Protein AF-I8U2F5-F1 (afdb_monomer_lite)

Foldseek 3Di:
DPPLLVVLLVVVLVPDDLVVSCVVSVHDSVVSVVSCVVVVRDHPPVPDDDDPPPPPPPDDDDDDDDDDDDDDDDPDQPPLRVQLVVVCVVPVDNVVSCVVSPVDDPPDPPPPPDD

InterPro domains:
  IPR005335 Terminase small subunit [PF03592] (77-107)
  IPR038713 Terminase small subunit, N-terminal DNA-binding domain, HTH motif superfamily [G3DSA:1.10.10.1400] (73-115)

Radius of gyration: 26.96 Å; chains: 1; bounding box: 53×47×71 Å

pLDDT: mean 72.1, std 19.77, range [28.98, 95.56]

Sequence (115 aa):
MAQKHEITQRDYILGMPYKEIAAKYAVSVETVKSWRKRHGCSRDKTTKKGAPIALLRQQKGCTPKTKGEPEVPEEELSDQELLFCHYYVGRWNATQAAFKAGYASRGNKASARYR

Organism: NCBI:txid1192197

Structure (mmCIF, N/CA/C/O backbone):
data_AF-I8U2F5-F1
#
_entry.id   AF-I8U2F5-F1
#
loop_
_atom_site.group_PDB
_atom_site.id
_atom_site.type_symbol
_atom_site.label_atom_id
_atom_site.label_alt_id
_atom_site.label_comp_id
_atom_site.label_asym_id
_atom_site.label_entity_id
_atom_site.label_seq_id
_atom_site.pdbx_PDB_ins_code
_atom_site.Cartn_x
_atom_site.Cartn_y
_atom_site.Cartn_z
_atom_site.occupancy
_atom_site.B_iso_or_equiv
_atom_site.auth_seq_id
_atom_site.auth_comp_id
_atom_site.auth_asym_id
_atom_site.auth_atom_id
_atom_site.pdbx_PDB_model_num
ATOM 1 N N . MET A 1 1 ? -18.764 23.257 22.186 1.00 48.72 1 MET A N 1
ATOM 2 C CA . MET A 1 1 ? -18.640 21.784 22.233 1.00 48.72 1 MET A CA 1
ATOM 3 C C . MET A 1 1 ? -17.509 21.394 21.295 1.00 48.72 1 MET A C 1
ATOM 5 O O . MET A 1 1 ? -17.697 21.500 20.092 1.00 48.72 1 MET A O 1
ATOM 9 N N . ALA A 1 2 ? -16.324 21.046 21.805 1.00 54.69 2 ALA A N 1
ATOM 10 C CA . ALA A 1 2 ? -15.272 20.514 20.936 1.00 54.69 2 ALA A CA 1
ATOM 11 C C . ALA A 1 2 ? -15.773 19.194 20.341 1.00 54.69 2 ALA A C 1
ATOM 13 O O . ALA A 1 2 ? -16.311 18.348 21.065 1.00 54.69 2 ALA A O 1
ATOM 14 N N . GLN A 1 3 ? -15.669 19.039 19.026 1.00 75.75 3 GLN A N 1
ATOM 15 C CA . GLN A 1 3 ? -16.183 17.852 18.365 1.00 75.75 3 GLN A CA 1
ATOM 16 C C . GLN A 1 3 ? -15.407 16.632 18.873 1.00 75.75 3 GLN A C 1
ATOM 18 O O . GLN A 1 3 ? -14.176 16.647 18.915 1.00 75.75 3 GLN A O 1
ATOM 23 N N . LYS A 1 4 ? -16.109 15.557 19.259 1.00 76.81 4 LYS A N 1
ATOM 24 C CA . LYS A 1 4 ? -15.500 14.344 19.852 1.00 76.81 4 LYS A CA 1
ATOM 25 C C . LYS A 1 4 ? -14.317 13.807 19.026 1.00 76.81 4 LYS A C 1
ATOM 27 O O . LYS A 1 4 ? -13.379 13.246 19.590 1.00 76.81 4 LYS A O 1
ATOM 32 N N . HIS A 1 5 ? -14.322 14.031 17.709 1.00 74.12 5 HIS A N 1
ATOM 33 C CA . HIS A 1 5 ? -13.241 13.629 16.810 1.00 74.12 5 HIS A CA 1
ATOM 34 C C . HIS A 1 5 ? -11.906 14.351 17.068 1.00 74.12 5 HIS A C 1
ATOM 36 O O . HIS A 1 5 ? -10.866 13.717 16.932 1.00 74.12 5 HIS A O 1
ATOM 42 N N . GLU A 1 6 ? -11.894 15.628 17.466 1.00 78.38 6 GLU A N 1
ATOM 43 C CA . GLU A 1 6 ? -10.653 16.403 17.666 1.00 78.38 6 GLU A CA 1
ATOM 44 C C . GLU A 1 6 ? -9.868 15.891 18.874 1.00 78.38 6 GLU A C 1
ATOM 46 O O . GLU A 1 6 ? -8.652 15.715 18.823 1.00 78.38 6 GLU A O 1
ATOM 51 N N . ILE A 1 7 ? -10.582 15.591 19.958 1.00 81.88 7 ILE A N 1
ATOM 52 C CA . ILE A 1 7 ? -9.986 15.088 21.197 1.00 81.88 7 ILE A CA 1
ATOM 53 C C . ILE A 1 7 ? -9.453 13.663 20.978 1.00 81.88 7 ILE A C 1
ATOM 55 O O . ILE A 1 7 ? -8.330 13.344 21.359 1.00 81.88 7 ILE A O 1
ATOM 59 N N . THR A 1 8 ? -10.217 12.846 20.247 1.00 84.44 8 THR A N 1
ATOM 60 C CA . THR A 1 8 ? -9.819 11.490 19.838 1.00 84.44 8 THR A CA 1
ATOM 61 C C . THR A 1 8 ? -8.532 11.501 19.003 1.00 84.44 8 THR A C 1
ATOM 63 O O . THR A 1 8 ? -7.675 10.634 19.161 1.00 84.44 8 THR A O 1
ATOM 66 N N . GLN A 1 9 ? -8.379 12.475 18.101 1.00 83.75 9 GLN A N 1
ATOM 67 C CA . GLN A 1 9 ? -7.183 12.607 17.268 1.00 83.75 9 GLN A CA 1
ATOM 68 C C . GLN A 1 9 ? -5.953 12.990 18.088 1.00 83.75 9 GLN A C 1
ATOM 70 O O . GLN A 1 9 ? -4.893 12.407 17.871 1.00 83.75 9 GLN A O 1
ATOM 75 N N . ARG A 1 10 ? -6.096 13.906 19.054 1.00 84.75 10 ARG A N 1
ATOM 76 C CA . ARG A 1 10 ? -5.012 14.272 19.980 1.00 84.75 10 ARG A CA 1
ATOM 77 C C . ARG A 1 10 ? -4.529 13.057 20.766 1.00 84.75 10 ARG A C 1
ATOM 79 O O . ARG A 1 10 ? -3.343 12.753 20.728 1.00 84.75 10 ARG A O 1
ATOM 86 N N . ASP A 1 11 ? -5.446 12.302 21.367 1.00 87.12 11 ASP A N 1
ATOM 87 C CA . ASP A 1 11 ? -5.113 11.075 22.103 1.00 87.12 11 ASP A CA 1
ATOM 88 C C . ASP A 1 11 ? -4.457 10.011 21.201 1.00 87.12 11 ASP A C 1
ATOM 90 O O . ASP A 1 11 ? -3.512 9.327 21.601 1.00 87.12 11 ASP A O 1
ATOM 94 N N . TYR A 1 12 ? -4.905 9.895 19.945 1.00 87.06 12 TYR A N 1
ATOM 95 C CA . TYR A 1 12 ? -4.285 8.998 18.970 1.00 87.06 12 TYR A CA 1
ATOM 96 C C . TYR A 1 12 ? -2.853 9.415 18.610 1.00 87.06 12 TYR A C 1
ATOM 98 O O . TYR A 1 12 ? -1.989 8.543 18.490 1.00 87.06 12 TYR A O 1
ATOM 106 N N . ILE A 1 13 ? -2.593 10.718 18.454 1.00 83.94 13 ILE A N 1
ATOM 107 C CA . ILE A 1 13 ? -1.255 11.274 18.189 1.00 83.94 13 ILE A CA 1
ATOM 108 C C . ILE A 1 13 ? -0.332 11.040 19.391 1.00 83.94 13 ILE A C 1
ATOM 110 O O . ILE A 1 13 ? 0.802 10.608 19.194 1.00 83.94 13 ILE A O 1
ATOM 114 N N . LEU A 1 14 ? -0.843 11.197 20.620 1.00 84.50 14 LEU A N 1
ATOM 115 C CA . LEU A 1 14 ? -0.138 10.871 21.871 1.00 84.50 14 LEU A CA 1
ATOM 116 C C . LEU A 1 14 ? 0.208 9.378 22.007 1.00 84.50 14 LEU A C 1
ATOM 118 O O . LEU A 1 14 ? 0.987 8.989 22.872 1.00 84.50 14 LEU A O 1
ATOM 122 N N . GLY A 1 15 ? -0.334 8.530 21.130 1.00 83.69 15 GLY A N 1
ATOM 123 C CA . GLY A 1 15 ? 0.052 7.133 21.009 1.00 83.69 15 GLY A CA 1
ATOM 124 C C . GLY A 1 15 ? -0.882 6.146 21.693 1.00 83.69 15 GLY A C 1
ATOM 125 O O . GLY A 1 15 ? -0.596 4.945 21.636 1.00 83.69 15 GLY A O 1
ATOM 126 N N . MET A 1 16 ? -2.006 6.611 22.249 1.00 87.38 16 MET A N 1
ATOM 127 C CA . MET A 1 16 ? -3.004 5.734 22.854 1.00 87.38 16 MET A CA 1
ATOM 128 C C . MET A 1 16 ? -3.553 4.720 21.832 1.00 87.38 16 MET A C 1
ATOM 130 O O . MET A 1 16 ? -3.787 5.051 20.658 1.00 87.38 16 MET A O 1
ATOM 134 N N . PRO A 1 17 ? -3.774 3.459 22.239 1.00 90.12 17 PRO A N 1
ATOM 135 C CA . PRO A 1 17 ? -4.404 2.467 21.386 1.00 90.12 17 PRO A CA 1
ATOM 136 C C . PRO A 1 17 ? -5.895 2.776 21.201 1.00 90.12 17 PRO A C 1
ATOM 138 O O . PRO A 1 17 ? -6.575 3.278 22.093 1.00 90.12 17 PRO A O 1
ATOM 141 N N . TYR A 1 18 ? -6.447 2.390 20.047 1.00 91.00 18 TYR A N 1
ATOM 142 C CA . TYR A 1 18 ? -7.847 2.674 19.706 1.00 91.00 18 TYR A CA 1
ATOM 143 C C . TYR A 1 18 ? -8.866 2.152 20.727 1.00 91.00 18 TYR A C 1
ATOM 145 O O . TYR A 1 18 ? -9.928 2.745 20.867 1.00 91.00 18 TYR A O 1
ATOM 153 N N . LYS A 1 19 ? -8.554 1.052 21.425 1.00 92.38 19 LYS A N 1
ATOM 154 C CA . LYS A 1 19 ? -9.442 0.442 22.426 1.00 92.38 19 LYS A CA 1
ATOM 155 C C . LYS A 1 19 ? -9.632 1.337 23.654 1.00 92.38 19 LYS A C 1
ATOM 157 O O . LYS A 1 19 ? -10.747 1.468 24.140 1.00 92.38 19 LYS A O 1
ATOM 162 N N . GLU A 1 20 ? -8.564 1.977 24.120 1.00 90.06 20 GLU A N 1
ATOM 163 C CA . GLU A 1 20 ? -8.606 2.861 25.291 1.00 90.06 20 GLU A CA 1
ATOM 164 C C . GLU A 1 20 ? -9.290 4.186 24.957 1.00 90.06 20 GLU A C 1
ATOM 166 O O . GLU A 1 20 ? -10.116 4.672 25.723 1.00 90.06 20 GLU A O 1
ATOM 171 N N . ILE A 1 21 ? -9.020 4.725 23.764 1.00 91.19 21 ILE A N 1
ATOM 172 C CA . ILE A 1 21 ? -9.701 5.923 23.260 1.00 91.19 21 ILE A CA 1
ATOM 173 C C . ILE A 1 21 ? -11.211 5.657 23.124 1.00 91.19 21 ILE A C 1
ATOM 175 O O . ILE A 1 21 ? -12.034 6.466 23.545 1.00 91.19 21 ILE A O 1
ATOM 179 N N . ALA A 1 22 ? -11.585 4.497 22.579 1.00 91.06 22 ALA A N 1
ATOM 180 C CA . ALA A 1 22 ? -12.974 4.061 22.466 1.00 91.06 22 ALA A CA 1
ATOM 181 C C . ALA A 1 22 ? -13.675 3.993 23.835 1.00 91.06 22 ALA A C 1
ATOM 183 O O . ALA A 1 22 ? -14.763 4.546 23.991 1.00 91.06 22 ALA A O 1
ATOM 184 N N . ALA A 1 23 ? -13.028 3.386 24.836 1.00 90.75 23 ALA A N 1
ATOM 185 C CA . ALA A 1 23 ? -13.560 3.294 26.195 1.00 90.75 23 ALA A CA 1
ATOM 186 C C . ALA A 1 23 ? -13.722 4.675 26.858 1.00 90.75 23 ALA A C 1
ATOM 188 O O . ALA A 1 23 ? -14.773 4.960 27.426 1.00 90.75 23 ALA A O 1
ATOM 189 N N . LYS A 1 24 ? -12.725 5.561 26.719 1.00 90.75 24 LYS A N 1
ATOM 190 C CA . LYS A 1 24 ? -12.718 6.912 27.310 1.00 90.75 24 LYS A CA 1
ATOM 191 C C . LYS A 1 24 ? -13.857 7.798 26.803 1.00 90.75 24 LYS A C 1
ATOM 193 O O . LYS A 1 24 ? -14.422 8.571 27.569 1.00 90.75 24 LYS A O 1
ATOM 198 N N . TYR A 1 25 ? -14.198 7.688 25.519 1.00 88.94 25 TYR A N 1
ATOM 199 C CA . TYR A 1 25 ? -15.241 8.509 24.893 1.00 88.94 25 TYR A CA 1
ATOM 200 C C . TYR A 1 25 ? -16.576 7.775 24.697 1.00 88.94 25 TYR A C 1
ATOM 202 O O . TYR A 1 25 ? -17.498 8.356 24.118 1.00 88.94 25 TYR A O 1
ATOM 210 N N . ALA A 1 26 ? -16.685 6.525 25.171 1.00 89.06 26 ALA A N 1
ATOM 211 C CA . ALA A 1 26 ? -17.826 5.630 24.961 1.00 89.06 26 ALA A CA 1
ATOM 212 C C . ALA A 1 26 ? -18.232 5.523 23.477 1.00 89.06 26 ALA A C 1
ATOM 214 O O . ALA A 1 26 ? -19.405 5.601 23.111 1.00 89.06 26 ALA A O 1
ATOM 215 N N . VAL A 1 27 ? -17.238 5.382 22.599 1.00 89.38 27 VAL A N 1
ATOM 216 C CA . VAL A 1 27 ? -17.428 5.266 21.150 1.00 89.38 27 VAL A CA 1
ATOM 217 C C . VAL A 1 27 ? -16.888 3.920 20.678 1.00 89.38 27 VAL A C 1
ATOM 219 O O . VAL A 1 27 ? -15.902 3.429 21.213 1.00 89.38 27 VAL A O 1
ATOM 222 N N . SER A 1 28 ? -17.488 3.324 19.645 1.00 90.25 28 SER A N 1
ATOM 223 C CA . SER A 1 28 ? -16.927 2.120 19.024 1.00 90.25 28 SER A CA 1
ATOM 224 C C . SER A 1 28 ? -15.527 2.363 18.439 1.00 90.25 28 SER A C 1
ATOM 226 O O . SER A 1 28 ? -15.204 3.451 17.943 1.00 90.25 28 SER A O 1
ATOM 228 N N . VAL A 1 29 ? -14.704 1.313 18.437 1.00 91.62 29 VAL A N 1
ATOM 229 C CA . VAL A 1 29 ? -13.373 1.326 17.813 1.00 91.62 29 VAL A CA 1
ATOM 230 C C . VAL A 1 29 ? -13.484 1.655 16.316 1.00 91.62 29 VAL A C 1
ATOM 232 O O . VAL A 1 29 ? -12.624 2.330 15.745 1.00 91.62 29 VAL A O 1
ATOM 235 N N . GLU A 1 30 ? -14.563 1.219 15.676 1.00 91.88 30 GLU A N 1
ATOM 236 C CA . GLU A 1 30 ? -14.889 1.440 14.268 1.00 91.88 30 GLU A CA 1
ATOM 237 C C . GLU A 1 30 ? -15.110 2.925 13.970 1.00 91.88 30 GLU A C 1
ATOM 239 O O . GLU A 1 30 ? -14.618 3.432 12.958 1.00 91.88 30 GLU A O 1
ATOM 244 N N . THR A 1 31 ? -15.750 3.662 14.878 1.00 91.06 31 THR A N 1
ATOM 245 C CA . THR A 1 31 ? -15.919 5.113 14.743 1.00 91.06 31 THR A CA 1
ATOM 246 C C . THR A 1 31 ? -14.576 5.837 14.828 1.00 91.06 31 THR A C 1
ATOM 248 O O . THR A 1 31 ? -14.298 6.709 14.005 1.00 91.06 31 THR A O 1
ATOM 251 N N . VAL A 1 32 ? -13.698 5.433 15.754 1.00 90.19 32 VAL A N 1
ATOM 252 C CA . VAL A 1 32 ? -12.345 6.005 15.883 1.00 90.19 32 VAL A CA 1
ATOM 253 C C . VAL A 1 32 ? -11.524 5.751 14.610 1.00 90.19 32 VAL A C 1
ATOM 255 O O . VAL A 1 32 ? -10.879 6.661 14.080 1.00 90.19 32 VAL A O 1
ATOM 258 N N . LYS A 1 33 ? -11.606 4.537 14.045 1.00 88.81 33 LYS A N 1
ATOM 259 C CA . LYS A 1 33 ? -10.991 4.194 12.748 1.00 88.81 33 LYS A CA 1
ATOM 260 C C . LYS A 1 33 ? -11.560 5.039 11.598 1.00 88.81 33 LYS A C 1
ATOM 262 O O . LYS A 1 33 ? -10.797 5.475 10.732 1.00 88.81 33 LYS A O 1
ATOM 267 N N . SER A 1 34 ? -12.873 5.276 11.583 1.00 88.19 34 SER A N 1
ATOM 268 C CA . SER A 1 34 ? -13.557 6.106 10.581 1.00 88.19 34 SER A CA 1
ATOM 269 C C . SER A 1 34 ? -13.089 7.562 10.639 1.00 88.19 34 SER A C 1
ATOM 271 O O . SER A 1 34 ? -12.745 8.133 9.605 1.00 88.19 34 SER A O 1
ATOM 273 N N . TRP A 1 35 ? -12.966 8.145 11.836 1.00 88.69 35 TRP A N 1
ATOM 274 C CA . TRP A 1 35 ? -12.448 9.506 12.011 1.00 88.69 35 TRP A CA 1
ATOM 275 C C . TRP A 1 35 ? -10.999 9.645 11.553 1.00 88.69 35 TRP A C 1
ATOM 277 O O . TRP A 1 35 ? -10.686 10.584 10.822 1.00 88.69 35 TRP A O 1
ATOM 287 N N . ARG A 1 36 ? -10.131 8.679 11.881 1.00 86.94 36 ARG A N 1
ATOM 288 C CA . ARG A 1 36 ? -8.757 8.651 11.357 1.00 86.94 36 ARG A CA 1
ATOM 289 C C . ARG A 1 36 ? -8.737 8.652 9.827 1.00 86.94 36 ARG A C 1
ATOM 291 O O . ARG A 1 36 ? -7.949 9.371 9.226 1.00 86.94 36 ARG A O 1
ATOM 298 N N . LYS A 1 37 ? -9.593 7.838 9.197 1.00 84.94 37 LYS A N 1
ATOM 299 C CA . LYS A 1 37 ? -9.673 7.722 7.734 1.00 84.94 37 LYS A CA 1
ATOM 300 C C . LYS A 1 37 ? -10.148 9.022 7.078 1.00 84.94 37 LYS A C 1
ATOM 302 O O . LYS A 1 37 ? -9.603 9.393 6.048 1.00 84.94 37 LYS A O 1
ATOM 307 N N . ARG A 1 38 ? -11.146 9.695 7.659 1.00 85.38 38 ARG A N 1
ATOM 308 C CA . ARG A 1 38 ? -11.733 10.928 7.104 1.00 85.38 38 ARG A CA 1
ATOM 309 C C . ARG A 1 38 ? -10.826 12.148 7.257 1.00 85.38 38 ARG A C 1
ATOM 311 O O . ARG A 1 38 ? -10.755 12.954 6.344 1.00 85.38 38 ARG A O 1
ATOM 318 N N . HIS A 1 39 ? -10.134 12.270 8.387 1.00 81.38 39 HIS A N 1
ATOM 319 C CA . HIS A 1 39 ? -9.327 13.453 8.709 1.00 81.38 39 HIS A CA 1
ATOM 320 C C . HIS A 1 39 ? -7.822 13.254 8.489 1.00 81.38 39 HIS A C 1
ATOM 322 O O . HIS A 1 39 ? -7.029 14.094 8.897 1.00 81.38 39 HIS A O 1
ATOM 328 N N . GLY A 1 40 ? -7.409 12.140 7.876 1.00 71.88 40 GLY A N 1
ATOM 329 C CA . GLY A 1 40 ? -6.020 11.938 7.459 1.00 71.88 40 GLY A CA 1
ATOM 330 C C . GLY A 1 40 ? -4.991 11.910 8.595 1.00 71.88 40 GLY A C 1
ATOM 331 O O . GLY A 1 40 ? -3.811 12.116 8.335 1.00 71.88 40 GLY A O 1
ATOM 332 N N . CYS A 1 41 ? -5.391 11.647 9.846 1.00 68.56 41 CYS A N 1
ATOM 333 C CA . CYS A 1 41 ? -4.445 11.600 10.963 1.00 68.56 41 CYS A CA 1
ATOM 334 C C . CYS A 1 41 ? -3.507 10.392 10.838 1.00 68.56 41 CYS A C 1
ATOM 336 O O . CYS A 1 41 ? -3.878 9.252 11.149 1.00 68.56 41 CYS A O 1
ATOM 338 N N . SER A 1 42 ? -2.273 10.655 10.418 1.00 65.81 42 SER A N 1
ATOM 339 C CA . SER A 1 42 ? -1.159 9.720 10.529 1.00 65.81 42 SER A CA 1
ATOM 340 C C . SER A 1 42 ? -0.450 9.936 11.865 1.00 65.81 42 SER A C 1
ATOM 342 O O . SER A 1 42 ? -0.255 11.069 12.292 1.00 65.81 42 SER A O 1
ATOM 344 N N . ARG A 1 43 ? -0.083 8.842 12.534 1.00 74.25 43 ARG A N 1
ATOM 345 C CA . ARG A 1 43 ? 0.897 8.872 13.622 1.00 74.25 43 ARG A CA 1
ATOM 346 C C . ARG A 1 43 ? 2.168 8.281 13.049 1.00 74.25 43 ARG A C 1
ATOM 348 O O . ARG A 1 43 ? 2.103 7.164 12.528 1.00 74.25 43 ARG A O 1
ATOM 355 N N . ASP A 1 44 ? 3.284 8.989 13.165 1.00 62.62 44 ASP A N 1
ATOM 356 C CA . ASP A 1 44 ? 4.586 8.460 12.783 1.00 62.62 44 ASP A CA 1
ATOM 357 C C . ASP A 1 44 ? 4.872 7.209 13.613 1.00 62.62 44 ASP A C 1
ATOM 359 O O . ASP A 1 44 ? 5.120 7.246 14.817 1.00 62.62 44 ASP A O 1
ATOM 363 N N . LYS A 1 45 ? 4.765 6.045 12.968 1.00 59.50 45 LYS A N 1
ATOM 364 C CA . LYS A 1 45 ? 5.082 4.743 13.566 1.00 59.50 45 LYS A CA 1
ATOM 365 C C . LYS A 1 45 ? 6.590 4.492 13.514 1.00 59.50 45 LYS A C 1
ATOM 367 O O . LYS A 1 45 ? 7.017 3.379 13.221 1.00 59.50 45 LYS A O 1
ATOM 372 N N . THR A 1 46 ? 7.403 5.511 13.773 1.00 50.00 46 THR A N 1
ATOM 373 C CA . THR A 1 46 ? 8.868 5.446 13.664 1.00 50.00 46 THR A CA 1
ATOM 374 C C . THR A 1 46 ? 9.527 4.605 14.764 1.00 50.00 46 THR A C 1
ATOM 376 O O . THR A 1 46 ? 10.731 4.389 14.733 1.00 50.00 46 THR A O 1
ATOM 379 N N . THR A 1 47 ? 8.754 4.025 15.687 1.00 49.78 47 THR A N 1
ATOM 380 C CA . THR A 1 47 ? 9.259 3.175 16.781 1.00 49.78 47 THR A CA 1
ATOM 381 C C . THR A 1 47 ? 8.579 1.805 16.873 1.00 49.78 47 THR A C 1
ATOM 383 O O . THR A 1 47 ? 8.414 1.253 17.957 1.00 49.78 47 THR A O 1
ATOM 386 N N . LYS A 1 48 ? 8.201 1.193 15.743 1.00 50.62 48 LYS A N 1
ATOM 387 C CA . LYS A 1 48 ? 7.997 -0.267 15.691 1.00 50.62 48 LYS A CA 1
ATOM 388 C C . LYS A 1 48 ? 8.941 -0.889 14.666 1.00 50.62 48 LYS A C 1
ATOM 390 O O . LYS A 1 48 ? 8.550 -1.166 13.536 1.00 50.62 48 LYS A O 1
ATOM 395 N N . LYS A 1 49 ? 10.197 -1.107 15.075 1.00 49.94 49 LYS A N 1
ATOM 396 C CA . LYS A 1 49 ? 11.067 -2.104 14.434 1.00 49.94 49 LYS A CA 1
ATOM 397 C C . LYS A 1 49 ? 10.360 -3.459 14.542 1.00 49.94 49 LYS A C 1
ATOM 399 O O . LYS A 1 49 ? 10.029 -3.873 15.646 1.00 49.94 49 LYS A O 1
ATOM 404 N N . GLY A 1 50 ? 10.132 -4.130 13.417 1.00 48.81 50 GLY A N 1
ATOM 405 C CA . GLY A 1 50 ? 9.656 -5.516 13.405 1.00 48.81 50 GLY A CA 1
ATOM 406 C C . GLY A 1 50 ? 8.215 -5.694 12.938 1.00 48.81 50 GLY A C 1
ATOM 407 O O . GLY A 1 50 ? 7.337 -6.035 13.719 1.00 48.81 50 GLY A O 1
ATOM 408 N N . ALA A 1 51 ? 7.988 -5.500 11.643 1.00 47.69 51 ALA A N 1
ATOM 409 C CA . ALA A 1 51 ? 7.123 -6.369 10.848 1.00 47.69 51 ALA A CA 1
ATOM 410 C C . ALA A 1 51 ? 7.398 -6.044 9.375 1.00 47.69 51 ALA A C 1
ATOM 412 O O . ALA A 1 51 ? 7.069 -4.932 8.950 1.00 47.69 51 ALA A O 1
ATOM 413 N N . PRO A 1 52 ? 8.001 -6.944 8.575 1.00 44.34 52 PRO A N 1
ATOM 414 C CA . PRO A 1 52 ? 7.929 -6.777 7.136 1.00 44.34 52 PRO A CA 1
ATOM 415 C C . PRO A 1 52 ? 6.443 -6.837 6.784 1.00 44.34 52 PRO A C 1
ATOM 417 O O . PRO A 1 52 ? 5.772 -7.840 7.028 1.00 44.34 52 PRO A O 1
ATOM 420 N N . ILE A 1 53 ? 5.900 -5.736 6.266 1.00 48.78 53 ILE A N 1
ATOM 421 C CA . ILE A 1 53 ? 4.603 -5.767 5.602 1.00 48.78 53 ILE A CA 1
ATOM 422 C C . ILE A 1 53 ? 4.827 -6.657 4.385 1.00 48.78 53 ILE A C 1
ATOM 424 O O . ILE A 1 53 ? 5.334 -6.211 3.358 1.00 48.78 53 ILE A O 1
ATOM 428 N N . ALA A 1 54 ? 4.520 -7.942 4.544 1.00 46.31 54 ALA A N 1
ATOM 429 C CA . ALA A 1 54 ? 4.458 -8.904 3.468 1.00 46.31 54 ALA A CA 1
ATOM 430 C C . ALA A 1 54 ? 3.348 -8.454 2.514 1.00 46.31 54 ALA A C 1
ATOM 432 O O . ALA A 1 54 ? 2.196 -8.872 2.611 1.00 46.31 54 ALA A O 1
ATOM 433 N N . LEU A 1 55 ? 3.700 -7.579 1.575 1.00 46.59 55 LEU A N 1
ATOM 434 C CA . LEU A 1 55 ? 2.957 -7.370 0.342 1.00 46.59 55 LEU A CA 1
ATOM 435 C C . LEU A 1 55 ? 3.180 -8.594 -0.560 1.00 46.59 55 LEU A C 1
ATOM 437 O O . LEU A 1 55 ? 3.703 -8.481 -1.663 1.00 46.59 55 LEU A O 1
ATOM 441 N N . LEU A 1 56 ? 2.789 -9.785 -0.096 1.00 47.59 56 LEU A N 1
ATOM 442 C CA . LEU A 1 56 ? 2.681 -10.956 -0.957 1.00 47.59 56 LEU A CA 1
ATOM 443 C C . LEU A 1 56 ? 1.364 -10.836 -1.729 1.00 47.59 56 LEU A C 1
ATOM 445 O O . LEU A 1 56 ? 0.342 -11.416 -1.366 1.00 47.59 56 LEU A O 1
ATOM 449 N N . ARG A 1 57 ? 1.381 -10.060 -2.819 1.00 48.50 57 ARG A N 1
ATOM 450 C CA . ARG A 1 57 ? 0.437 -10.293 -3.917 1.00 48.50 57 ARG A CA 1
ATOM 451 C C . ARG A 1 57 ? 0.754 -11.688 -4.443 1.00 48.50 57 ARG A C 1
ATOM 453 O O . ARG A 1 57 ? 1.784 -11.878 -5.080 1.00 48.50 57 ARG A O 1
ATOM 460 N N . GLN A 1 58 ? -0.106 -12.659 -4.144 1.00 53.62 58 GLN A N 1
ATOM 461 C CA . GLN A 1 58 ? -0.048 -13.983 -4.754 1.00 53.62 58 GLN A CA 1
ATOM 462 C C . GLN A 1 58 ? -0.156 -13.814 -6.274 1.00 53.62 58 GLN A C 1
ATOM 464 O O . GLN A 1 58 ? -1.229 -13.525 -6.804 1.00 53.62 58 GLN A O 1
ATOM 469 N N . GLN A 1 59 ? 0.967 -13.945 -6.978 1.00 53.53 59 GLN A N 1
ATOM 470 C CA . GLN A 1 59 ? 0.970 -14.056 -8.428 1.00 53.53 59 GLN A CA 1
ATOM 471 C C . GLN A 1 59 ? 0.594 -15.497 -8.767 1.00 53.53 59 GLN A C 1
ATOM 473 O O . GLN A 1 59 ? 1.396 -16.420 -8.661 1.00 53.53 59 GLN A O 1
ATOM 478 N N . LYS A 1 60 ? -0.674 -15.694 -9.119 1.00 44.19 60 LYS A N 1
ATOM 479 C CA . LYS A 1 60 ? -1.139 -16.886 -9.825 1.00 44.19 60 LYS A CA 1
ATOM 480 C C . LYS A 1 60 ? -0.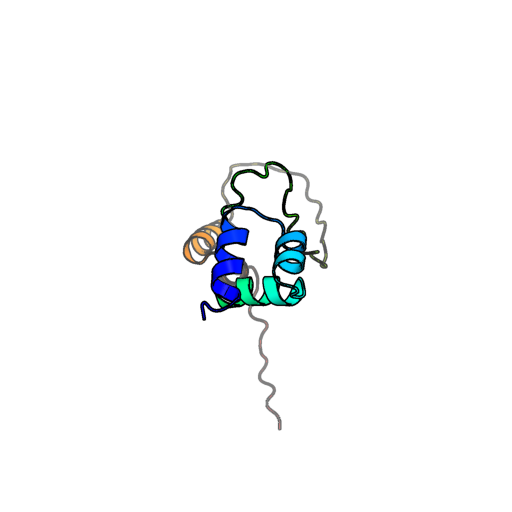741 -16.702 -11.290 1.00 44.19 60 LYS A C 1
ATOM 482 O O . LYS A 1 60 ? -1.303 -15.828 -11.941 1.00 44.19 60 LYS A O 1
ATOM 487 N N . GLY A 1 61 ? 0.200 -17.496 -11.803 1.00 35.97 61 GLY A N 1
ATOM 488 C CA . GLY A 1 61 ? 0.416 -17.560 -13.251 1.00 35.97 61 GLY A CA 1
ATOM 489 C C . GLY A 1 61 ? 1.801 -17.993 -13.718 1.00 35.97 61 GLY A C 1
ATOM 490 O O . GLY A 1 61 ? 2.653 -17.153 -13.950 1.00 35.97 61 GLY A O 1
ATOM 491 N N . CYS A 1 62 ? 1.936 -19.305 -13.921 1.00 28.98 62 CYS A N 1
ATOM 492 C CA . CYS A 1 62 ? 2.648 -19.968 -15.019 1.00 28.98 62 CYS A CA 1
ATOM 493 C C . CYS A 1 62 ? 4.139 -19.644 -15.265 1.00 28.98 62 CYS A C 1
ATOM 495 O O . CYS A 1 62 ? 4.508 -18.660 -15.895 1.00 28.98 62 CYS A O 1
ATOM 497 N N . THR A 1 63 ? 4.989 -20.592 -14.868 1.00 42.56 63 THR A N 1
ATOM 498 C CA . THR A 1 63 ? 6.312 -20.832 -15.459 1.00 42.56 63 THR A CA 1
ATOM 499 C C . THR A 1 63 ? 6.188 -21.269 -16.922 1.00 42.56 63 THR A C 1
ATOM 501 O O . THR A 1 63 ? 5.326 -22.098 -17.220 1.00 42.56 63 THR A O 1
ATOM 504 N N . PRO A 1 64 ? 7.184 -20.949 -17.755 1.00 43.81 64 PRO A N 1
ATOM 505 C CA . PRO A 1 64 ? 7.818 -22.008 -18.523 1.00 43.81 64 PRO A CA 1
ATOM 506 C C . PRO A 1 64 ? 9.286 -22.121 -18.121 1.00 43.81 64 PRO A C 1
ATOM 508 O O . PRO A 1 64 ? 10.057 -21.166 -18.157 1.00 43.81 64 PRO A O 1
ATOM 511 N N . LYS A 1 65 ? 9.665 -23.333 -17.719 1.00 40.53 65 LYS A N 1
ATOM 512 C CA . LYS A 1 65 ? 11.056 -23.758 -17.757 1.00 40.53 65 LYS A CA 1
ATOM 513 C C . LYS A 1 65 ? 11.418 -23.957 -19.227 1.00 40.53 65 LYS A C 1
ATOM 515 O O . LYS A 1 65 ? 10.896 -24.886 -19.834 1.00 40.53 65 LYS A O 1
ATOM 520 N N . THR A 1 66 ? 12.348 -23.171 -19.749 1.00 33.28 66 THR A N 1
ATOM 521 C CA . THR A 1 66 ? 13.194 -23.628 -20.854 1.00 33.28 66 THR A CA 1
ATOM 522 C C . THR A 1 66 ? 14.586 -23.813 -20.280 1.00 33.28 66 THR A C 1
ATOM 524 O O . THR A 1 66 ? 15.177 -22.882 -19.739 1.00 33.28 66 THR A O 1
ATOM 527 N N . LYS A 1 67 ? 15.051 -25.062 -20.302 1.00 40.62 67 LYS A N 1
ATOM 528 C CA . LYS A 1 67 ? 16.435 -25.420 -20.009 1.00 40.62 67 LYS A CA 1
ATOM 529 C C . LYS A 1 67 ? 17.276 -25.016 -21.221 1.00 40.62 67 LYS A C 1
ATOM 531 O O . LYS A 1 67 ? 16.968 -25.451 -22.325 1.00 40.62 67 LYS A O 1
ATOM 536 N N . GLY A 1 68 ? 18.313 -24.228 -20.988 1.00 32.59 68 GLY A N 1
ATOM 537 C CA . GLY A 1 68 ? 19.439 -24.022 -21.888 1.00 32.59 68 GLY A CA 1
ATOM 538 C C . GLY A 1 68 ? 20.648 -23.744 -21.005 1.00 32.59 68 GLY A C 1
ATOM 539 O O . GLY A 1 68 ? 20.645 -22.770 -20.260 1.00 32.59 68 GLY A O 1
ATOM 540 N N . GLU A 1 69 ? 21.579 -24.690 -20.982 1.00 35.66 69 GLU A N 1
ATOM 541 C CA . G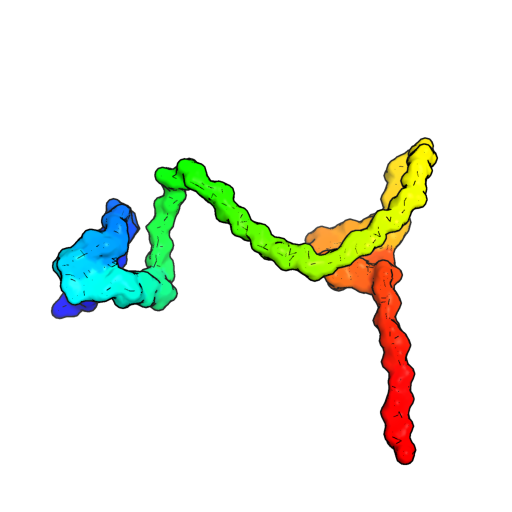LU A 1 69 ? 22.861 -24.641 -20.269 1.00 35.66 69 GLU A CA 1
ATOM 542 C C . GLU A 1 69 ? 23.799 -23.616 -20.955 1.00 35.66 69 GLU A C 1
ATOM 544 O O . GLU A 1 69 ? 23.594 -23.336 -22.137 1.00 35.66 69 GLU A O 1
ATOM 549 N N . PRO A 1 70 ? 24.731 -22.969 -20.226 1.00 55.72 70 PRO A N 1
ATOM 550 C CA . PRO A 1 70 ? 25.229 -21.642 -20.559 1.00 55.72 70 PRO A CA 1
ATOM 551 C C . PRO A 1 70 ? 26.453 -21.682 -21.474 1.00 55.72 70 PRO A C 1
ATOM 553 O O . PRO A 1 70 ? 27.416 -22.398 -21.210 1.00 55.72 70 PRO A O 1
ATOM 556 N N . GLU A 1 71 ? 26.463 -20.799 -22.464 1.00 49.22 71 GLU A N 1
ATOM 557 C CA . GLU A 1 71 ? 27.681 -20.342 -23.125 1.00 49.22 71 GLU A CA 1
ATOM 558 C C . GLU A 1 71 ? 27.733 -18.825 -22.953 1.00 49.22 71 GLU A C 1
ATOM 560 O O . GLU A 1 71 ? 26.917 -18.091 -23.504 1.00 49.22 71 GLU A O 1
ATOM 565 N N . VAL A 1 72 ? 28.651 -18.362 -22.105 1.00 61.19 72 VAL A N 1
ATOM 566 C CA . VAL A 1 72 ? 28.993 -16.944 -21.981 1.00 61.19 72 VAL A CA 1
ATOM 567 C C . VAL A 1 72 ? 30.089 -16.660 -23.002 1.00 61.19 72 VAL A C 1
ATOM 569 O O . VAL A 1 72 ? 31.198 -17.178 -22.853 1.00 61.19 72 VAL A O 1
ATOM 572 N N . PRO A 1 73 ? 29.809 -15.810 -23.996 1.00 47.41 73 PRO A N 1
ATOM 573 C CA . PRO A 1 73 ? 30.788 -14.811 -24.383 1.00 47.41 73 PRO A CA 1
ATOM 574 C C . PRO A 1 73 ? 30.148 -13.418 -24.404 1.00 47.41 73 PRO A C 1
ATOM 576 O O . PRO A 1 73 ? 29.225 -13.165 -25.166 1.00 47.41 73 PRO A O 1
ATOM 579 N N . GLU A 1 74 ? 30.704 -12.566 -23.541 1.00 60.59 74 GLU A N 1
ATOM 580 C CA . GLU A 1 74 ? 30.579 -11.106 -23.429 1.00 60.59 74 GLU A CA 1
ATOM 581 C C . GLU A 1 74 ? 29.173 -10.505 -23.254 1.00 60.59 74 GLU A C 1
ATOM 583 O O . GLU A 1 74 ? 28.244 -10.703 -24.023 1.00 60.59 74 GLU A O 1
ATOM 588 N N . GLU A 1 75 ? 29.041 -9.753 -22.162 1.00 62.59 75 GLU A N 1
ATOM 589 C CA . GLU A 1 75 ? 27.841 -9.099 -21.643 1.00 62.59 75 GLU A CA 1
ATOM 590 C C . GLU A 1 75 ? 27.247 -8.018 -22.567 1.00 62.59 75 GLU A C 1
ATOM 592 O O . GLU A 1 75 ? 27.166 -6.840 -22.218 1.00 62.59 75 GLU A O 1
ATOM 597 N N . GLU A 1 76 ? 26.774 -8.410 -23.741 1.00 65.19 76 GLU A N 1
ATOM 598 C CA . GLU A 1 76 ? 25.981 -7.557 -24.614 1.00 65.19 76 GLU A CA 1
ATOM 599 C C . GLU A 1 76 ? 24.511 -7.912 -24.408 1.00 65.19 76 GLU A C 1
ATOM 601 O O . GLU A 1 76 ? 23.974 -8.862 -24.978 1.00 65.19 76 GLU A O 1
ATOM 606 N N . LEU A 1 77 ? 23.860 -7.160 -23.514 1.00 66.62 77 LEU A N 1
ATOM 607 C CA . LEU A 1 77 ? 22.405 -7.154 -23.377 1.00 66.62 77 LEU A CA 1
ATOM 608 C C . LEU A 1 77 ? 21.794 -7.112 -24.784 1.00 66.62 77 LEU A C 1
ATOM 610 O O . LEU A 1 77 ? 22.141 -6.220 -25.560 1.00 66.62 77 LEU A O 1
ATOM 614 N N . SER A 1 78 ? 20.892 -8.044 -25.109 1.00 83.75 78 SER A N 1
ATOM 615 C CA . SER A 1 78 ? 20.260 -8.072 -26.431 1.00 83.75 78 SER A CA 1
ATOM 616 C C . SER A 1 78 ? 19.677 -6.693 -26.740 1.00 83.75 78 SER A C 1
ATOM 618 O O . SER A 1 78 ? 19.118 -6.059 -25.842 1.00 83.75 78 SER A O 1
ATOM 620 N N . ASP A 1 79 ? 19.733 -6.234 -27.996 1.00 86.00 79 ASP A N 1
ATOM 621 C CA . ASP A 1 79 ? 19.109 -4.967 -28.413 1.00 86.00 79 ASP A CA 1
ATOM 622 C C . ASP A 1 79 ? 17.685 -4.831 -27.862 1.00 86.00 79 ASP A C 1
ATOM 624 O O . ASP A 1 79 ? 17.257 -3.752 -27.454 1.00 86.00 79 ASP A O 1
ATOM 628 N N . GLN A 1 80 ? 16.966 -5.953 -27.781 1.00 86.50 80 GLN A N 1
ATOM 629 C CA . GLN A 1 80 ? 15.628 -6.045 -27.220 1.00 86.50 80 GLN A CA 1
ATOM 630 C C . GLN A 1 80 ? 15.571 -5.746 -25.709 1.00 86.50 80 GLN A C 1
ATOM 632 O O . GLN A 1 80 ? 14.693 -5.016 -25.237 1.00 86.50 80 GLN A O 1
ATOM 637 N N . GLU A 1 81 ? 16.518 -6.283 -24.948 1.00 90.31 81 GLU A N 1
ATOM 638 C CA . GLU A 1 81 ? 16.658 -6.093 -23.503 1.00 90.31 81 GLU A CA 1
ATOM 639 C C . GLU A 1 81 ? 17.149 -4.676 -23.180 1.00 90.31 81 GLU A C 1
ATOM 641 O O . GLU A 1 81 ? 16.630 -4.022 -22.270 1.00 90.31 81 GLU A O 1
ATOM 646 N N . LEU A 1 82 ? 18.079 -4.148 -23.977 1.00 92.06 82 LEU A N 1
ATOM 647 C CA . LEU A 1 82 ? 18.568 -2.778 -23.859 1.00 92.06 82 LEU A CA 1
ATOM 648 C C . LEU A 1 82 ? 17.452 -1.767 -24.146 1.00 92.06 82 LEU A C 1
ATOM 650 O O . LEU A 1 82 ? 17.243 -0.826 -23.366 1.00 92.06 82 LEU A O 1
ATOM 654 N N . LEU A 1 83 ? 16.657 -2.005 -25.198 1.00 92.25 83 LEU A N 1
ATOM 655 C CA . LEU A 1 83 ? 15.479 -1.193 -25.500 1.00 92.25 83 LEU A CA 1
ATOM 656 C C . LEU A 1 83 ? 14.475 -1.232 -24.349 1.00 92.25 83 LEU A C 1
ATOM 658 O O . LEU A 1 83 ? 13.920 -0.192 -23.992 1.00 92.25 83 LEU A O 1
ATOM 662 N N . PHE A 1 84 ? 14.243 -2.408 -23.756 1.00 94.50 84 PHE A N 1
ATOM 663 C CA . PHE A 1 84 ? 13.361 -2.569 -22.602 1.00 94.50 84 PHE A CA 1
ATOM 664 C C . PHE A 1 84 ? 13.832 -1.734 -21.408 1.00 94.50 84 PHE A C 1
ATOM 666 O O . PHE A 1 84 ? 13.027 -0.988 -20.842 1.00 94.50 84 PHE A O 1
ATOM 673 N N . CYS A 1 85 ? 15.117 -1.805 -21.060 1.00 93.38 85 CYS A N 1
ATOM 674 C CA . CYS A 1 85 ? 15.709 -1.070 -19.944 1.00 93.38 85 CYS A CA 1
ATOM 675 C C . CYS A 1 85 ? 15.590 0.449 -20.124 1.00 93.38 85 CYS A C 1
ATOM 677 O O . CYS A 1 85 ? 15.031 1.122 -19.252 1.00 93.38 85 CYS A O 1
ATOM 679 N N . HIS A 1 86 ? 16.011 0.981 -21.280 1.00 94.12 86 HIS A N 1
ATOM 680 C CA . HIS A 1 86 ? 15.874 2.407 -21.612 1.00 94.12 86 HIS A CA 1
ATOM 681 C C . HIS A 1 86 ? 14.424 2.877 -21.442 1.00 94.12 86 HIS A C 1
ATOM 683 O O . HIS A 1 86 ? 14.108 3.917 -20.859 1.00 94.12 86 HIS A O 1
ATOM 689 N N . TYR A 1 87 ? 13.505 2.049 -21.916 1.00 95.19 87 TYR A N 1
ATOM 690 C CA . TYR A 1 87 ? 12.097 2.326 -21.850 1.00 95.19 87 TYR A CA 1
ATOM 691 C C . TYR A 1 87 ? 11.499 2.243 -20.452 1.00 95.19 87 TYR A C 1
ATOM 693 O O . TYR A 1 87 ? 10.612 3.045 -20.162 1.00 95.19 87 TYR A O 1
ATOM 701 N N . TYR A 1 88 ? 11.935 1.301 -19.620 1.00 95.56 88 TYR A N 1
ATOM 702 C CA . TYR A 1 88 ? 11.423 1.094 -18.273 1.00 95.56 88 TYR A CA 1
ATOM 703 C C . TYR A 1 88 ? 11.805 2.243 -17.338 1.00 95.56 88 TYR A C 1
ATOM 705 O O . TYR A 1 88 ? 10.925 2.752 -16.644 1.00 95.56 88 TYR A O 1
ATOM 713 N N . VAL A 1 89 ? 13.052 2.723 -17.397 1.00 94.31 89 VAL A N 1
ATOM 714 C CA . VAL A 1 89 ? 13.541 3.843 -16.567 1.00 94.31 89 VAL A CA 1
ATOM 715 C C . VAL A 1 89 ? 12.689 5.107 -16.750 1.00 94.31 89 VAL A C 1
ATOM 717 O O . VAL A 1 89 ? 12.387 5.795 -15.779 1.00 94.31 89 VAL A O 1
ATOM 720 N N . GLY A 1 90 ? 12.233 5.395 -17.974 1.00 92.06 90 GLY A N 1
ATOM 721 C CA . GLY A 1 90 ? 11.436 6.596 -18.252 1.00 92.06 90 GLY A CA 1
ATOM 722 C C . GLY A 1 90 ? 9.965 6.519 -17.825 1.00 92.06 90 GLY A C 1
ATOM 723 O O . GLY A 1 90 ? 9.357 7.549 -17.545 1.00 92.06 90 GLY A O 1
ATOM 724 N N . ARG A 1 91 ? 9.357 5.324 -17.792 1.00 89.44 91 ARG A N 1
ATOM 725 C CA . ARG A 1 91 ? 7.896 5.178 -17.587 1.00 89.44 91 ARG A CA 1
ATOM 726 C C . ARG A 1 91 ? 7.478 4.301 -16.415 1.00 89.44 91 ARG A C 1
ATOM 728 O O . ARG A 1 91 ? 6.280 4.205 -16.165 1.00 89.44 91 ARG A O 1
ATOM 735 N N . TRP A 1 92 ? 8.426 3.626 -15.761 1.00 92.31 92 TRP A N 1
ATOM 736 C CA . TRP A 1 92 ? 8.217 2.727 -14.616 1.00 92.31 92 TRP A CA 1
ATOM 737 C C . TRP A 1 92 ? 7.051 1.744 -14.813 1.00 92.31 92 TRP A C 1
ATOM 739 O O . TRP A 1 92 ? 6.333 1.378 -13.886 1.00 92.31 92 TRP A O 1
ATOM 749 N N . ASN A 1 93 ? 6.836 1.327 -16.063 1.00 92.56 93 ASN A N 1
ATOM 750 C CA . ASN A 1 93 ? 5.733 0.472 -16.477 1.00 92.56 93 ASN 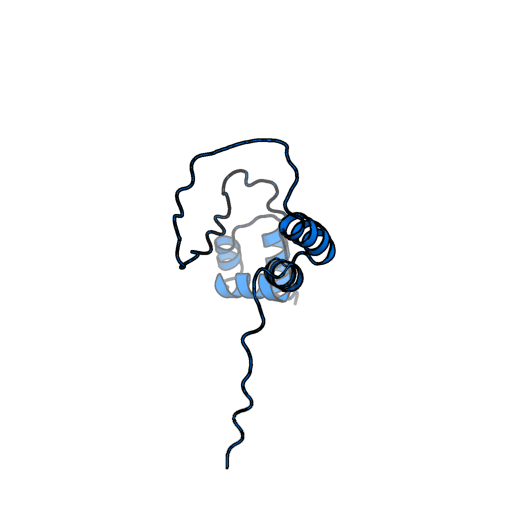A CA 1
ATOM 751 C C . ASN A 1 93 ? 6.290 -0.658 -17.341 1.00 92.56 93 ASN A C 1
ATOM 753 O O . ASN A 1 93 ? 6.571 -0.471 -18.529 1.00 92.56 93 ASN A O 1
ATOM 757 N N . ALA A 1 94 ? 6.443 -1.827 -16.717 1.00 92.44 94 ALA A N 1
ATOM 758 C CA . ALA A 1 94 ? 7.042 -3.013 -17.322 1.00 92.44 94 ALA A CA 1
ATOM 759 C C . ALA A 1 94 ? 6.237 -3.529 -18.522 1.00 92.44 94 ALA A C 1
ATOM 761 O O . ALA A 1 94 ? 6.810 -3.887 -19.544 1.00 92.44 94 ALA A O 1
ATOM 762 N N . THR A 1 95 ? 4.906 -3.500 -18.445 1.00 92.00 95 THR A N 1
ATOM 763 C CA . THR A 1 95 ? 4.035 -3.972 -19.527 1.00 92.00 95 THR A CA 1
ATOM 764 C C . THR A 1 95 ? 4.219 -3.134 -20.795 1.00 92.00 95 THR A C 1
ATOM 766 O O . THR A 1 95 ? 4.443 -3.669 -21.876 1.00 92.00 95 THR A O 1
ATOM 769 N N . GLN A 1 96 ? 4.210 -1.805 -20.668 1.00 89.56 96 GLN A N 1
ATOM 770 C CA . GLN A 1 96 ? 4.480 -0.907 -21.795 1.00 89.56 96 GLN A CA 1
ATOM 771 C C . GLN A 1 96 ? 5.949 -0.964 -22.250 1.00 89.56 96 GLN A C 1
ATOM 773 O O . GLN A 1 96 ? 6.240 -0.728 -23.423 1.00 89.56 96 GLN A O 1
ATOM 778 N N . ALA A 1 97 ? 6.896 -1.228 -21.338 1.00 94.75 97 ALA A N 1
ATOM 779 C CA . ALA A 1 97 ? 8.305 -1.516 -21.648 1.00 94.75 97 ALA A CA 1
ATOM 780 C C . ALA A 1 97 ? 8.436 -2.710 -22.590 1.00 94.75 97 ALA A C 1
ATOM 782 O O . ALA A 1 97 ? 8.941 -2.545 -23.699 1.00 94.75 97 ALA A O 1
ATOM 783 N N . ALA A 1 98 ? 7.845 -3.838 -22.210 1.00 92.81 98 ALA A N 1
ATOM 784 C CA . ALA A 1 98 ? 7.855 -5.071 -22.981 1.00 92.81 98 ALA A CA 1
ATOM 785 C C . ALA A 1 98 ? 7.183 -4.918 -24.356 1.00 92.81 98 ALA A C 1
ATOM 787 O O . ALA A 1 98 ? 7.745 -5.345 -25.362 1.00 92.81 98 ALA A O 1
ATOM 788 N N . PHE A 1 99 ? 6.026 -4.246 -24.429 1.00 90.50 99 PHE A N 1
ATOM 789 C CA . PHE A 1 99 ? 5.343 -4.010 -25.708 1.00 90.50 99 PHE A CA 1
ATOM 790 C C . PHE A 1 99 ? 6.177 -3.184 -26.690 1.00 90.50 99 PHE A C 1
ATOM 792 O O . PHE A 1 99 ? 6.2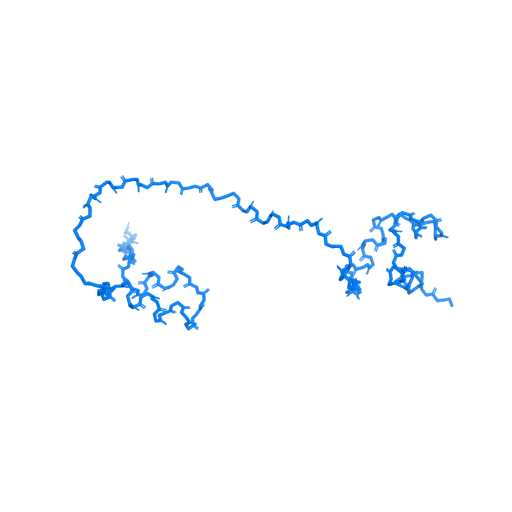34 -3.509 -27.872 1.00 90.50 99 PHE A O 1
ATOM 799 N N . LYS A 1 100 ? 6.827 -2.110 -26.225 1.00 90.31 100 LYS A N 1
ATOM 800 C CA . LYS A 1 100 ? 7.660 -1.268 -27.101 1.00 90.31 100 LYS A CA 1
ATOM 801 C C . LYS A 1 100 ? 8.997 -1.920 -27.454 1.00 90.31 100 LYS A C 1
ATOM 803 O O . LYS A 1 100 ? 9.511 -1.650 -28.527 1.00 90.31 100 LYS A O 1
ATOM 808 N N . ALA A 1 101 ? 9.521 -2.781 -26.587 1.00 92.56 101 ALA A N 1
ATOM 809 C CA . ALA A 1 101 ? 10.678 -3.624 -26.875 1.00 92.56 101 ALA A CA 1
ATOM 810 C C . ALA A 1 101 ? 10.319 -4.865 -27.719 1.00 92.56 101 ALA A C 1
ATOM 812 O O . ALA A 1 101 ? 11.134 -5.758 -27.880 1.00 92.56 101 ALA A O 1
ATOM 813 N N . GLY A 1 102 ? 9.097 -4.974 -28.252 1.00 90.44 102 GLY A N 1
ATOM 814 C CA . GLY A 1 102 ? 8.747 -6.035 -29.202 1.00 90.44 102 GLY A CA 1
ATOM 815 C C . GLY A 1 102 ? 8.550 -7.429 -28.597 1.00 90.44 102 GLY A C 1
ATOM 816 O O . GLY A 1 102 ? 8.330 -8.373 -29.347 1.00 90.44 102 GLY A O 1
ATOM 817 N N . TYR A 1 103 ? 8.547 -7.579 -27.266 1.00 87.12 103 TYR A N 1
ATOM 818 C CA . TYR A 1 103 ? 8.283 -8.872 -26.608 1.00 87.12 103 TYR A CA 1
ATOM 819 C C . TYR A 1 103 ? 6.851 -9.381 -26.819 1.00 87.12 103 TYR A C 1
ATOM 821 O O . TYR A 1 103 ? 6.567 -10.557 -26.608 1.00 87.12 103 TYR A O 1
ATOM 829 N N . ALA A 1 104 ? 5.929 -8.506 -27.221 1.00 74.56 104 ALA A N 1
ATOM 830 C CA . ALA A 1 104 ? 4.562 -8.885 -27.532 1.00 74.56 104 ALA A CA 1
ATOM 831 C C . ALA A 1 104 ? 4.052 -8.095 -28.741 1.00 74.56 104 ALA A C 1
ATOM 833 O O . ALA A 1 104 ? 3.918 -6.870 -28.698 1.00 74.56 104 ALA A O 1
ATOM 834 N N . SER A 1 105 ? 3.740 -8.811 -29.820 1.00 64.00 105 SER A N 1
ATOM 835 C CA . SER A 1 105 ? 3.075 -8.241 -30.989 1.00 64.00 105 SER A CA 1
ATOM 836 C C . SER A 1 105 ? 1.597 -8.017 -30.661 1.00 64.00 105 SER A C 1
ATOM 838 O O . SER A 1 105 ? 0.946 -8.893 -30.084 1.00 64.00 105 SER A O 1
ATOM 840 N N . ARG A 1 106 ? 1.044 -6.838 -30.979 1.00 59.34 106 ARG A N 1
ATOM 841 C CA . ARG A 1 106 ? -0.401 -6.594 -30.828 1.00 59.34 106 ARG A CA 1
ATOM 842 C C . ARG A 1 106 ? -1.110 -7.581 -31.751 1.00 59.34 106 ARG A C 1
ATOM 844 O O . ARG A 1 106 ? -1.061 -7.398 -32.961 1.00 59.34 106 ARG A O 1
ATOM 851 N N . GLY A 1 107 ? -1.721 -8.623 -31.183 1.00 55.91 107 GLY A N 1
ATOM 852 C CA . GLY A 1 107 ? -2.424 -9.652 -31.947 1.00 55.91 107 GLY A CA 1
ATOM 853 C C . GLY A 1 107 ? -3.305 -9.009 -33.016 1.00 55.91 107 GLY A C 1
ATOM 854 O O . GLY A 1 107 ? -4.078 -8.099 -32.703 1.00 55.91 107 GLY A O 1
ATOM 855 N N . ASN A 1 108 ? -3.120 -9.433 -34.271 1.00 54.44 108 ASN A N 1
ATOM 856 C CA . ASN A 1 108 ? -3.858 -8.933 -35.426 1.00 54.44 108 ASN A CA 1
ATOM 857 C C . ASN A 1 108 ? -5.351 -8.886 -35.088 1.00 54.44 108 ASN A C 1
ATOM 859 O O . ASN A 1 108 ? -6.008 -9.923 -35.003 1.00 54.44 108 ASN A O 1
ATOM 863 N N . LYS A 1 109 ? -5.909 -7.683 -34.912 1.00 53.94 109 LYS A N 1
ATOM 864 C CA . LYS A 1 109 ? -7.359 -7.507 -34.936 1.00 53.94 109 LYS A CA 1
ATOM 865 C C . LYS A 1 109 ? -7.781 -7.659 -36.391 1.00 53.94 109 LYS A C 1
ATOM 867 O O . LYS A 1 109 ? -7.898 -6.670 -37.108 1.00 53.94 109 LYS A O 1
ATOM 872 N N . ALA A 1 110 ? -7.951 -8.903 -36.836 1.00 48.53 110 ALA A N 1
ATOM 873 C CA . ALA A 1 110 ? -8.681 -9.189 -38.058 1.00 48.53 110 ALA A CA 1
ATOM 874 C C . ALA A 1 110 ? -10.034 -8.482 -37.925 1.00 48.53 110 ALA A C 1
ATOM 876 O O . ALA A 1 110 ? -10.783 -8.729 -36.979 1.00 48.53 110 ALA A O 1
ATOM 877 N N . SER A 1 111 ? -10.299 -7.524 -38.811 1.00 53.97 111 SER A N 1
ATOM 878 C CA . SER A 1 111 ? -11.561 -6.802 -38.837 1.00 53.97 111 SER A CA 1
ATOM 879 C C . SER A 1 111 ? -12.676 -7.819 -39.076 1.00 53.97 111 SER A C 1
ATOM 881 O O . SER A 1 111 ? -12.827 -8.312 -40.196 1.00 53.97 111 SER A O 1
ATOM 883 N N . ALA A 1 112 ? -13.445 -8.146 -38.041 1.00 54.16 112 ALA A N 1
ATOM 884 C CA . ALA A 1 112 ? -14.714 -8.833 -38.196 1.00 54.16 112 ALA A CA 1
ATOM 885 C C . ALA A 1 112 ? -15.664 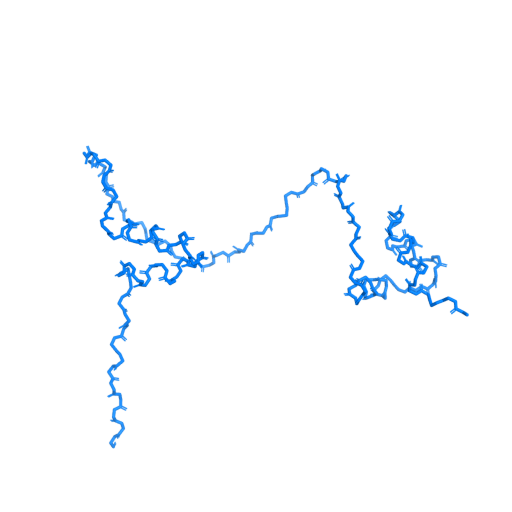-7.860 -38.905 1.00 54.16 112 ALA A C 1
ATOM 887 O O . ALA A 1 112 ? -16.359 -7.066 -38.274 1.00 54.16 112 ALA A O 1
ATOM 888 N N . ARG A 1 113 ? -15.615 -7.853 -40.242 1.00 51.12 113 ARG A N 1
ATOM 889 C CA . ARG A 1 113 ? -16.655 -7.245 -41.064 1.00 51.12 113 ARG A CA 1
ATOM 890 C C . ARG A 1 113 ? -17.870 -8.149 -40.912 1.00 51.12 113 ARG A C 1
ATOM 892 O O . ARG A 1 113 ? -17.910 -9.215 -41.516 1.00 51.12 113 ARG A O 1
ATOM 899 N N . TYR A 1 114 ? -18.811 -7.751 -40.065 1.00 47.38 114 TYR A N 1
ATOM 900 C CA . TYR A 1 114 ? -20.152 -8.315 -40.118 1.00 47.38 114 TYR A CA 1
ATOM 901 C C . TYR A 1 114 ? -20.727 -8.000 -41.502 1.00 47.38 114 TYR A C 1
ATOM 903 O O . TYR A 1 114 ? -20.719 -6.843 -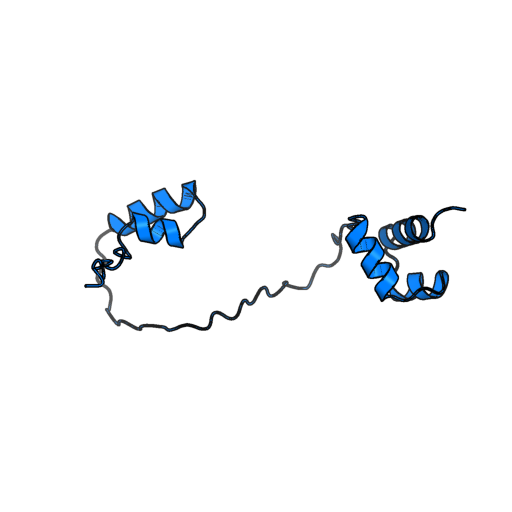41.932 1.00 47.38 114 TYR A O 1
ATOM 911 N N . ARG A 1 115 ? -21.130 -9.052 -42.208 1.00 51.22 115 ARG A N 1
ATOM 912 C CA . ARG A 1 115 ? -21.901 -9.012 -43.446 1.00 51.22 115 ARG A CA 1
ATOM 913 C C . ARG A 1 115 ? -23.201 -9.750 -43.195 1.00 51.22 115 ARG A C 1
ATOM 915 O O . ARG A 1 115 ? -23.137 -10.752 -42.448 1.00 51.22 115 ARG A O 1
#

Secondary structure (DSSP, 8-state):
---HHHHHHHHHHTT--HHHHHHHHT--HHHHHHHHHHHT-----TT-------------------------------HHHHHHHHHHHHH--HHHHHHHTTSS-----------